Protein AF-A0A9Q3L2T3-F1 (afdb_monomer_lite)

Organism: NCBI:txid1389203

Sequence (108 aa):
MEDLSILNITDQLRILKDHVSERTKNTNQLATHLAKSHSERQKLKNEIIANVELIHKNYEPHMPRHSTPLTEEKRSVKGSLTPFLGENVISEKDIPKLEEWPTFSGEG

Radius of gyration: 31.83 Å; chains: 1; bounding box: 50×40×93 Å

Foldseek 3Di:
DVVVVVVVVVVVVVVVVVVVVVVVVVVVVVVVVVVVVVVVVVVVVVVVVVVVVVCCVVCVVVPPPPPPPPDDDPDDDPDDDDDPPDDDPCPPVNPPPPDPDPPPPPPD

Structure (mmCIF, N/CA/C/O backbone):
data_AF-A0A9Q3L2T3-F1
#
_entry.id   AF-A0A9Q3L2T3-F1
#
loop_
_atom_site.group_PDB
_atom_site.id
_atom_site.type_symbol
_atom_site.label_atom_id
_atom_site.label_alt_id
_atom_site.label_comp_id
_atom_site.label_asym_id
_atom_site.label_entity_id
_atom_site.label_seq_id
_atom_site.pdbx_PDB_ins_code
_atom_site.Cartn_x
_atom_site.Cartn_y
_atom_site.Cartn_z
_atom_site.occupancy
_atom_site.B_iso_or_equiv
_atom_site.auth_seq_id
_atom_site.auth_comp_id
_atom_site.auth_asym_id
_atom_site.auth_atom_id
_atom_site.pdbx_PDB_model_num
ATOM 1 N N . MET A 1 1 ? 24.613 -0.338 -40.074 1.00 62.22 1 MET A N 1
ATOM 2 C CA . MET A 1 1 ? 24.278 -1.528 -39.252 1.00 62.22 1 MET A CA 1
ATOM 3 C C . MET A 1 1 ? 24.339 -1.180 -37.768 1.00 62.22 1 MET A C 1
ATOM 5 O O . MET A 1 1 ? 23.381 -1.473 -37.072 1.00 62.22 1 MET A O 1
ATOM 9 N N . GLU A 1 2 ? 25.383 -0.487 -37.304 1.00 67.00 2 GLU A N 1
ATOM 10 C CA . GLU A 1 2 ? 25.540 -0.070 -35.896 1.00 67.00 2 GLU A CA 1
ATOM 11 C C . GLU A 1 2 ? 24.449 0.910 -35.403 1.00 67.00 2 GLU A C 1
ATOM 13 O O . GLU A 1 2 ? 23.918 0.738 -34.305 1.00 67.00 2 GLU A O 1
ATOM 18 N N . ASP A 1 3 ? 23.999 1.851 -36.241 1.00 68.75 3 ASP A N 1
ATOM 19 C CA . ASP A 1 3 ? 22.948 2.815 -35.855 1.00 68.75 3 ASP A CA 1
ATOM 20 C C . ASP A 1 3 ? 21.589 2.157 -35.539 1.00 68.75 3 ASP A C 1
ATOM 22 O O . ASP A 1 3 ? 20.895 2.566 -34.609 1.00 68.75 3 ASP A O 1
ATOM 26 N N . LEU A 1 4 ? 21.221 1.087 -36.259 1.00 73.25 4 LEU A N 1
ATOM 27 C CA . LEU A 1 4 ? 19.979 0.333 -36.017 1.00 73.25 4 LEU A CA 1
ATOM 28 C C . LEU A 1 4 ? 20.015 -0.408 -34.672 1.00 73.25 4 LEU A C 1
ATOM 30 O O . LEU A 1 4 ? 19.002 -0.469 -33.976 1.00 73.25 4 LEU A O 1
ATOM 34 N N . SER A 1 5 ? 21.179 -0.939 -34.278 1.00 79.19 5 SER A N 1
ATOM 35 C CA . SER A 1 5 ? 21.343 -1.578 -32.967 1.00 79.19 5 SER A CA 1
ATOM 36 C C . SER A 1 5 ? 21.265 -0.581 -31.810 1.00 79.19 5 SER A C 1
ATOM 38 O O . SER A 1 5 ? 20.658 -0.895 -30.788 1.00 79.19 5 SER A O 1
ATOM 40 N N . ILE A 1 6 ? 21.804 0.633 -31.976 1.00 80.44 6 ILE A N 1
ATOM 41 C CA . ILE A 1 6 ? 21.750 1.685 -30.948 1.00 80.44 6 ILE A CA 1
ATOM 42 C C . ILE A 1 6 ? 20.315 2.192 -30.758 1.00 80.44 6 ILE A C 1
ATOM 44 O O . ILE A 1 6 ? 19.865 2.355 -29.621 1.00 80.44 6 ILE A O 1
ATOM 48 N N . LEU A 1 7 ? 19.569 2.388 -31.850 1.00 85.00 7 LEU A N 1
ATOM 49 C CA . LEU A 1 7 ? 18.156 2.772 -31.786 1.00 85.00 7 LEU A CA 1
ATOM 50 C C . LEU A 1 7 ? 17.318 1.717 -31.045 1.00 85.00 7 LEU A C 1
ATOM 52 O O . LEU A 1 7 ? 16.581 2.061 -30.123 1.00 85.00 7 LEU A O 1
ATOM 56 N N . ASN A 1 8 ? 17.512 0.431 -31.352 1.00 91.50 8 ASN A N 1
ATOM 57 C CA . ASN A 1 8 ? 16.786 -0.660 -30.697 1.00 91.50 8 ASN A CA 1
ATOM 58 C C . ASN A 1 8 ? 17.088 -0.764 -29.189 1.00 91.50 8 ASN A C 1
ATOM 60 O O . ASN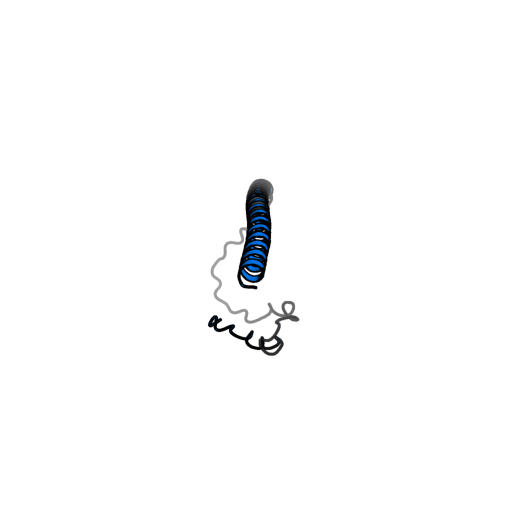 A 1 8 ? 16.174 -0.922 -28.382 1.00 91.50 8 ASN A O 1
ATOM 64 N N . ILE A 1 9 ? 18.357 -0.625 -28.784 1.00 93.19 9 ILE A N 1
ATOM 65 C CA . ILE A 1 9 ? 18.737 -0.620 -27.360 1.00 93.19 9 ILE A CA 1
ATOM 66 C C . ILE A 1 9 ? 18.103 0.575 -26.638 1.00 93.19 9 ILE A C 1
ATOM 68 O O . ILE A 1 9 ? 17.595 0.439 -25.524 1.00 93.19 9 ILE A O 1
ATOM 72 N N . THR A 1 10 ? 18.088 1.745 -27.279 1.00 93.50 10 THR A N 1
ATOM 73 C CA . THR A 1 10 ? 17.498 2.962 -26.705 1.00 93.50 10 THR A CA 1
ATOM 74 C C . THR A 1 10 ? 15.997 2.796 -26.461 1.00 93.50 10 THR A C 1
ATOM 76 O O . THR A 1 10 ? 15.494 3.191 -25.406 1.00 93.50 10 THR A O 1
ATOM 79 N N . ASP A 1 11 ? 15.282 2.171 -27.396 1.00 95.12 11 ASP A N 1
ATOM 80 C CA . ASP A 1 11 ? 13.850 1.911 -27.252 1.00 95.12 11 ASP A CA 1
ATOM 81 C C . ASP A 1 11 ? 13.559 0.862 -26.169 1.00 95.12 11 ASP A C 1
ATOM 83 O O . ASP A 1 11 ? 12.657 1.061 -25.354 1.00 95.12 11 ASP A O 1
ATOM 87 N N . GLN A 1 12 ? 14.368 -0.198 -26.071 1.00 96.25 12 GLN A N 1
ATOM 88 C CA . GLN A 1 12 ? 14.247 -1.193 -24.999 1.00 96.25 12 GLN A CA 1
ATOM 89 C C . GLN A 1 12 ? 14.460 -0.581 -23.607 1.00 96.25 12 GLN A C 1
ATOM 91 O O . GLN A 1 12 ? 13.695 -0.864 -22.684 1.00 96.25 12 GLN A O 1
ATOM 96 N N . LEU A 1 13 ? 15.448 0.307 -23.451 1.00 96.81 13 LEU A N 1
ATOM 97 C CA . LEU A 1 13 ? 15.682 1.018 -22.191 1.00 96.81 13 LEU A CA 1
ATOM 98 C C . LEU A 1 13 ? 14.528 1.961 -21.836 1.00 96.81 13 LEU A C 1
ATOM 100 O O . LEU A 1 13 ? 14.173 2.077 -20.661 1.00 96.81 13 LEU A O 1
ATOM 104 N N . ARG A 1 14 ? 13.912 2.612 -22.831 1.00 96.75 14 ARG A N 1
ATOM 105 C CA . ARG A 1 14 ? 12.726 3.452 -22.615 1.00 96.75 14 ARG A CA 1
ATOM 106 C C . ARG A 1 14 ? 11.550 2.617 -22.110 1.00 96.75 14 ARG A C 1
ATOM 108 O O . ARG A 1 14 ? 10.974 2.958 -21.082 1.00 96.75 14 ARG A O 1
ATOM 115 N N . ILE A 1 15 ? 11.260 1.495 -22.768 1.00 97.12 15 ILE A N 1
ATOM 116 C CA . ILE A 1 15 ? 10.188 0.576 -22.363 1.00 97.12 15 ILE A CA 1
ATOM 117 C C . ILE A 1 15 ? 10.425 0.069 -20.938 1.00 97.12 15 ILE A C 1
ATOM 119 O O . ILE A 1 15 ? 9.502 0.074 -20.122 1.00 97.12 15 ILE A O 1
ATOM 123 N N . LEU A 1 16 ? 11.655 -0.337 -20.613 1.00 97.56 16 LEU A N 1
ATOM 124 C CA . LEU A 1 16 ? 11.998 -0.810 -19.273 1.00 97.56 16 LEU A CA 1
ATOM 125 C C . LEU A 1 16 ? 11.786 0.284 -18.219 1.00 97.56 16 LEU A C 1
ATOM 127 O O . LEU A 1 16 ? 11.207 0.021 -17.165 1.00 97.56 16 LEU A O 1
ATOM 131 N N . LYS A 1 17 ? 12.206 1.519 -18.510 1.00 98.00 17 LYS A N 1
ATOM 132 C CA . LYS A 1 17 ? 11.998 2.670 -17.625 1.00 98.00 17 LYS A CA 1
ATOM 133 C C . LYS A 1 17 ? 10.513 2.920 -17.362 1.00 98.00 17 LYS A C 1
ATOM 135 O O . LYS A 1 17 ? 10.139 3.149 -16.211 1.00 98.00 17 LYS A O 1
ATOM 140 N N . ASP A 1 18 ? 9.677 2.850 -18.392 1.00 97.94 18 ASP A N 1
ATOM 141 C CA . ASP A 1 18 ? 8.234 3.058 -18.256 1.00 97.94 18 ASP A CA 1
ATOM 142 C C . ASP A 1 18 ? 7.597 1.968 -17.381 1.00 97.94 18 ASP A C 1
ATOM 144 O O . ASP A 1 18 ? 6.844 2.283 -16.458 1.00 97.94 18 ASP A O 1
ATOM 148 N N . HIS A 1 19 ? 7.997 0.704 -17.559 1.00 98.00 19 HIS A N 1
ATOM 149 C CA . HIS A 1 19 ? 7.548 -0.403 -16.706 1.00 98.00 19 HIS A CA 1
ATOM 150 C C . HIS A 1 19 ? 7.987 -0.239 -15.245 1.00 98.00 19 HIS A C 1
ATOM 152 O O . HIS A 1 19 ? 7.206 -0.495 -14.326 1.00 98.00 19 HIS A O 1
ATOM 158 N N . VAL A 1 20 ? 9.229 0.190 -15.001 1.00 97.88 20 VAL A N 1
ATOM 159 C CA . VAL A 1 20 ? 9.724 0.465 -13.642 1.00 97.88 20 VAL A CA 1
ATOM 160 C C . VAL A 1 20 ? 8.934 1.608 -13.003 1.00 97.88 20 VAL A C 1
ATOM 162 O O . VAL A 1 20 ? 8.561 1.518 -11.831 1.00 97.88 20 VAL A O 1
ATOM 165 N N . SER A 1 21 ? 8.629 2.657 -13.768 1.00 98.06 21 SER A N 1
ATOM 166 C CA . SER A 1 21 ? 7.814 3.786 -13.313 1.00 98.06 21 SER A CA 1
ATOM 167 C C . SER A 1 21 ? 6.398 3.343 -12.930 1.00 98.06 21 SER A C 1
ATOM 169 O O . SER A 1 21 ? 5.917 3.663 -11.840 1.00 98.06 21 SER A O 1
ATOM 171 N N . GLU A 1 22 ? 5.753 2.530 -13.769 1.00 98.31 22 GLU A N 1
ATOM 172 C CA . GLU A 1 22 ? 4.421 1.989 -13.495 1.00 98.31 22 GLU A CA 1
ATOM 173 C C . GLU A 1 22 ? 4.414 1.088 -12.255 1.00 98.31 22 GLU A C 1
ATOM 175 O O . GLU A 1 22 ? 3.584 1.267 -11.360 1.00 98.31 22 GLU A O 1
ATOM 180 N N . ARG A 1 23 ? 5.387 0.176 -12.133 1.00 98.00 23 ARG A N 1
ATOM 181 C CA . ARG A 1 23 ? 5.529 -0.660 -10.932 1.00 98.00 23 ARG A CA 1
ATOM 182 C C . ARG A 1 23 ? 5.729 0.179 -9.676 1.00 98.00 23 ARG A C 1
ATOM 184 O O . ARG A 1 23 ? 5.079 -0.096 -8.673 1.00 98.00 23 ARG A O 1
ATOM 191 N N . THR A 1 24 ? 6.555 1.222 -9.741 1.00 98.06 24 THR A N 1
ATOM 192 C CA . THR A 1 24 ? 6.795 2.136 -8.611 1.00 98.06 24 THR A CA 1
ATOM 193 C C . THR A 1 24 ? 5.523 2.884 -8.206 1.00 98.06 24 THR A C 1
ATOM 195 O O . THR A 1 24 ? 5.238 3.072 -7.023 1.00 98.06 24 THR A O 1
ATOM 198 N N . LYS A 1 25 ? 4.701 3.294 -9.177 1.00 98.12 25 LYS A N 1
ATOM 199 C CA . LYS A 1 25 ? 3.399 3.907 -8.896 1.00 98.12 25 LYS A CA 1
ATOM 200 C C . LYS A 1 25 ? 2.470 2.924 -8.181 1.00 98.12 25 LYS A C 1
ATOM 202 O O . LYS A 1 25 ? 1.860 3.290 -7.176 1.00 98.12 25 LYS A O 1
ATOM 207 N N . ASN A 1 26 ? 2.407 1.682 -8.654 1.00 98.31 26 ASN A N 1
ATOM 208 C CA . ASN A 1 26 ? 1.554 0.646 -8.075 1.00 98.31 26 ASN A CA 1
ATOM 209 C C . ASN A 1 26 ? 1.996 0.265 -6.652 1.00 98.31 26 ASN A C 1
ATOM 211 O O . ASN A 1 26 ? 1.152 0.129 -5.767 1.00 98.31 26 ASN A O 1
ATOM 215 N N . THR A 1 27 ? 3.304 0.159 -6.386 1.00 97.94 27 THR A N 1
ATOM 216 C CA . THR A 1 27 ? 3.818 -0.112 -5.032 1.00 97.94 27 THR A CA 1
ATOM 217 C C . THR A 1 27 ? 3.503 1.025 -4.064 1.00 97.94 27 THR A C 1
ATOM 219 O O . THR A 1 27 ? 3.096 0.764 -2.934 1.00 97.94 27 THR A O 1
ATOM 222 N N . ASN A 1 28 ? 3.602 2.283 -4.503 1.00 98.19 28 ASN A N 1
ATOM 223 C CA . ASN A 1 28 ? 3.242 3.441 -3.681 1.00 98.19 28 ASN A CA 1
ATOM 224 C C . ASN A 1 28 ? 1.739 3.486 -3.363 1.00 98.19 28 ASN A C 1
ATOM 226 O O . ASN A 1 28 ? 1.343 3.800 -2.236 1.00 98.19 28 ASN A O 1
ATOM 230 N N . GLN A 1 29 ? 0.889 3.133 -4.330 1.00 98.31 29 GLN A N 1
ATOM 231 C CA . GLN A 1 29 ? -0.550 3.001 -4.099 1.00 98.31 29 GLN A CA 1
ATOM 232 C C . GLN A 1 29 ? -0.844 1.888 -3.088 1.00 98.31 29 GLN A C 1
ATOM 234 O O . GLN A 1 29 ? -1.573 2.117 -2.123 1.00 98.31 29 GLN A O 1
ATOM 239 N N . LEU A 1 30 ? -0.224 0.715 -3.246 1.00 98.25 30 LEU A N 1
ATOM 240 C CA . LEU A 1 30 ? -0.374 -0.399 -2.311 1.00 98.25 30 LEU A CA 1
ATOM 241 C C . LEU A 1 30 ? 0.067 -0.021 -0.892 1.00 98.25 30 LEU A C 1
ATOM 243 O O . LEU A 1 30 ? -0.669 -0.270 0.061 1.00 98.25 30 LEU A O 1
ATOM 247 N N . ALA A 1 31 ? 1.221 0.632 -0.743 1.00 97.81 31 ALA A N 1
ATOM 248 C CA . ALA A 1 31 ? 1.706 1.114 0.549 1.00 97.81 31 ALA A CA 1
ATOM 249 C C . ALA A 1 31 ? 0.701 2.072 1.214 1.00 97.81 31 ALA A C 1
ATOM 251 O O . ALA A 1 31 ? 0.431 1.964 2.410 1.00 97.81 31 ALA A O 1
ATOM 252 N N . THR A 1 32 ? 0.082 2.956 0.426 1.00 97.75 32 THR A N 1
ATOM 253 C CA . THR A 1 32 ? -0.960 3.876 0.904 1.00 97.75 32 THR A CA 1
ATOM 254 C C . THR A 1 32 ? -2.202 3.124 1.391 1.00 97.75 32 THR A C 1
ATOM 256 O O . THR A 1 32 ? -2.716 3.402 2.477 1.00 97.75 32 THR A O 1
ATOM 259 N N . HIS A 1 33 ? -2.673 2.135 0.627 1.00 98.06 33 HIS A N 1
ATOM 260 C CA . HIS A 1 33 ? -3.813 1.302 1.014 1.00 98.06 33 HIS A CA 1
ATOM 261 C C . HIS A 1 33 ? -3.534 0.489 2.283 1.00 98.06 33 HIS A C 1
ATOM 263 O O . HIS A 1 33 ? -4.391 0.428 3.167 1.00 98.06 33 HIS A O 1
ATOM 269 N N . LEU A 1 34 ? -2.333 -0.078 2.410 1.00 98.12 34 LEU A N 1
ATOM 270 C CA . LEU A 1 34 ? -1.905 -0.807 3.605 1.00 98.12 34 LEU A CA 1
ATOM 271 C C . LEU A 1 34 ? -1.853 0.104 4.834 1.00 98.12 34 LEU A C 1
ATOM 273 O O . LEU A 1 34 ? -2.369 -0.269 5.887 1.00 98.12 34 LEU A O 1
ATOM 277 N N . ALA A 1 35 ? -1.303 1.313 4.703 1.00 97.88 35 ALA A N 1
ATOM 278 C CA . ALA A 1 35 ? -1.271 2.287 5.791 1.00 97.88 35 ALA A CA 1
ATOM 279 C C . ALA A 1 35 ? -2.686 2.677 6.253 1.00 97.88 35 ALA A C 1
ATOM 281 O O . ALA A 1 35 ? -2.962 2.702 7.456 1.00 97.88 35 ALA A O 1
ATOM 282 N N . LYS A 1 36 ? -3.607 2.911 5.307 1.00 98.19 36 LYS A N 1
ATOM 283 C CA . LYS A 1 36 ? -5.015 3.201 5.608 1.00 98.19 36 LYS A CA 1
ATOM 284 C C . LYS A 1 36 ? -5.691 2.033 6.330 1.00 98.19 36 LYS A C 1
ATOM 286 O O . LYS A 1 36 ? -6.262 2.233 7.399 1.00 98.19 36 LYS A O 1
ATOM 291 N N . SER A 1 37 ? -5.568 0.818 5.796 1.00 98.06 37 SER A N 1
ATOM 292 C CA . SER A 1 37 ? -6.139 -0.390 6.405 1.00 98.06 37 SER A CA 1
ATOM 293 C C . SER A 1 37 ? -5.589 -0.636 7.814 1.00 98.06 37 SER A C 1
ATOM 295 O O . SER A 1 37 ? -6.340 -0.948 8.739 1.00 98.06 37 SER A O 1
ATOM 297 N N . HIS A 1 38 ? -4.287 -0.417 8.020 1.00 98.00 38 HIS A N 1
ATOM 298 C CA . HIS A 1 38 ? -3.669 -0.529 9.336 1.00 98.00 38 HIS A CA 1
ATOM 299 C C . HIS A 1 38 ? -4.247 0.484 10.337 1.00 98.00 38 HIS A C 1
ATOM 301 O O . HIS A 1 38 ? -4.544 0.120 11.477 1.00 98.00 38 HIS A O 1
ATOM 307 N N . SER A 1 39 ? -4.430 1.739 9.917 1.00 98.00 39 SER A N 1
ATOM 308 C CA . SER A 1 39 ? -5.039 2.788 10.742 1.00 98.00 39 SER A CA 1
ATOM 309 C C . SER A 1 39 ? -6.484 2.451 11.126 1.00 98.00 39 SER A C 1
ATOM 311 O O . SER A 1 39 ? -6.837 2.521 12.304 1.00 98.00 39 SER A O 1
ATOM 313 N N . GLU A 1 40 ? -7.298 2.000 10.168 1.00 97.94 40 GLU A N 1
ATOM 314 C CA . GLU A 1 40 ? -8.685 1.578 10.409 1.00 97.94 40 GLU A CA 1
ATOM 315 C C . GLU A 1 40 ? -8.756 0.397 11.382 1.00 97.94 40 GLU A C 1
ATOM 317 O O . GLU A 1 40 ? -9.520 0.429 12.347 1.00 97.94 40 GLU A O 1
ATOM 322 N N . ARG A 1 41 ? -7.895 -0.611 11.203 1.00 97.75 41 ARG A N 1
ATOM 323 C CA . ARG A 1 41 ? -7.791 -1.750 12.123 1.00 97.75 41 ARG A CA 1
ATOM 324 C C . ARG A 1 41 ? -7.429 -1.307 13.539 1.00 97.75 41 ARG A C 1
ATOM 326 O O . ARG A 1 41 ? -7.996 -1.819 14.502 1.00 97.75 41 ARG A O 1
ATOM 333 N N . GLN A 1 42 ? -6.499 -0.363 13.684 1.00 97.62 42 GLN A N 1
ATOM 334 C CA . GLN A 1 42 ? -6.117 0.158 14.996 1.00 97.62 42 GLN A CA 1
ATOM 335 C C . GLN A 1 42 ? -7.267 0.930 15.652 1.00 97.62 42 GLN A C 1
ATOM 337 O O . GLN A 1 42 ? -7.486 0.789 16.855 1.00 97.62 42 GLN A O 1
ATOM 342 N N . LYS A 1 43 ? -8.027 1.701 14.868 1.00 97.88 43 LYS A N 1
ATOM 343 C CA . LYS A 1 43 ? -9.222 2.398 15.346 1.00 97.88 43 LYS A CA 1
ATOM 344 C C . LYS A 1 43 ? -10.270 1.409 15.861 1.00 97.88 43 LYS A C 1
ATOM 346 O O . LYS A 1 43 ? -10.690 1.533 17.005 1.00 97.88 43 LYS A O 1
ATOM 351 N N . LEU A 1 44 ? -10.603 0.386 15.073 1.00 97.75 44 LEU A N 1
ATOM 352 C CA . LEU A 1 44 ? -11.554 -0.661 15.467 1.00 97.75 44 LEU A CA 1
ATOM 353 C C . LEU A 1 44 ? -11.093 -1.417 16.716 1.00 97.75 44 LEU A C 1
ATOM 355 O O . LEU A 1 44 ? -11.886 -1.665 17.619 1.00 97.75 44 LEU A O 1
ATOM 359 N N . LYS A 1 45 ? -9.798 -1.745 16.812 1.00 97.62 45 LYS A N 1
ATOM 360 C CA . LYS A 1 45 ? -9.228 -2.359 18.018 1.00 97.62 45 LYS A CA 1
ATOM 361 C C . LYS A 1 45 ? -9.471 -1.486 19.252 1.00 97.62 45 LYS A C 1
ATOM 363 O O . LYS A 1 45 ? -9.892 -2.003 20.283 1.00 97.62 45 LYS A O 1
ATOM 368 N N . ASN A 1 46 ? -9.213 -0.185 19.149 1.00 97.12 46 ASN A N 1
ATOM 369 C CA . ASN A 1 46 ? -9.420 0.746 20.255 1.00 97.12 46 ASN A CA 1
ATOM 370 C C . ASN A 1 46 ? -10.910 0.880 20.619 1.00 97.12 46 ASN A C 1
ATOM 372 O O . ASN A 1 46 ? -11.239 0.907 21.800 1.00 97.12 46 ASN A O 1
ATOM 376 N N . GLU A 1 47 ? -11.808 0.908 19.629 1.00 97.25 47 GLU A N 1
ATOM 377 C CA . GLU A 1 47 ? -13.262 0.918 19.850 1.00 97.25 47 GLU A CA 1
ATOM 378 C C . GLU A 1 47 ? -13.738 -0.350 20.576 1.00 97.25 47 GLU A C 1
ATOM 380 O O . GLU A 1 47 ? -14.516 -0.262 21.523 1.00 97.25 47 GLU A O 1
ATOM 385 N N . ILE A 1 48 ? -13.228 -1.527 20.197 1.00 96.75 48 ILE A N 1
ATOM 386 C CA . ILE A 1 48 ? -13.539 -2.791 20.879 1.00 96.75 48 ILE A CA 1
ATOM 387 C C . ILE A 1 48 ? -13.067 -2.752 22.335 1.00 96.75 48 ILE A C 1
ATOM 389 O O . ILE A 1 48 ? -13.834 -3.118 23.220 1.00 96.75 48 ILE A O 1
ATOM 393 N N . ILE A 1 49 ? -11.839 -2.291 22.597 1.00 95.62 49 ILE A N 1
ATOM 394 C CA . ILE A 1 49 ? -11.311 -2.168 23.965 1.00 95.62 49 ILE A CA 1
ATOM 395 C C . ILE A 1 49 ? -12.205 -1.243 24.798 1.00 95.62 49 ILE A C 1
ATOM 397 O O . ILE A 1 49 ? -12.639 -1.633 25.879 1.00 95.62 49 ILE A O 1
ATOM 401 N N . ALA A 1 50 ? -12.555 -0.069 24.267 1.00 94.31 50 ALA A N 1
ATOM 402 C CA . ALA A 1 50 ? -13.436 0.876 24.948 1.00 94.31 50 ALA A CA 1
ATOM 403 C C . ALA A 1 50 ? -14.822 0.273 25.241 1.00 94.31 50 ALA A C 1
ATOM 405 O O . ALA A 1 50 ? -15.362 0.456 26.332 1.00 94.31 50 ALA A O 1
ATOM 406 N N . ASN A 1 51 ? -15.383 -0.491 24.301 1.00 94.75 51 ASN A N 1
ATOM 407 C CA . ASN A 1 51 ? -16.662 -1.173 24.494 1.00 94.75 51 ASN A CA 1
ATOM 408 C C . ASN A 1 51 ? -16.574 -2.272 25.560 1.00 94.75 51 ASN A C 1
ATOM 410 O O . ASN A 1 51 ? -17.476 -2.388 26.387 1.00 94.75 51 ASN A O 1
ATOM 414 N N . VAL A 1 52 ? -15.495 -3.058 25.580 1.00 93.75 52 VAL A N 1
ATOM 415 C CA . VAL A 1 52 ? -15.266 -4.081 26.612 1.00 93.75 52 VAL A CA 1
ATOM 416 C C . VAL A 1 52 ? -15.136 -3.438 27.993 1.00 93.75 52 VAL A C 1
ATOM 418 O O . VAL A 1 52 ? -15.755 -3.914 28.941 1.00 93.75 52 VAL A O 1
ATOM 421 N N . GLU A 1 53 ? -14.401 -2.332 28.115 1.00 92.19 53 GLU A N 1
ATOM 422 C CA . GLU A 1 53 ? -14.292 -1.578 29.369 1.00 92.19 53 GLU A CA 1
ATOM 423 C C . GLU A 1 53 ? -15.642 -1.012 29.826 1.00 92.19 53 GLU A C 1
ATOM 425 O O . GLU A 1 53 ? -15.956 -1.039 31.017 1.00 92.19 53 GLU A O 1
ATOM 430 N N . LEU A 1 54 ? -16.459 -0.517 28.892 1.00 93.00 54 LEU A N 1
ATOM 431 C CA . LEU A 1 54 ? -17.802 -0.021 29.186 1.00 93.00 54 LEU A CA 1
ATOM 432 C C . LEU A 1 54 ? -18.712 -1.144 29.697 1.00 93.00 54 LEU A C 1
ATOM 434 O O . LEU A 1 54 ? -19.405 -0.964 30.697 1.00 93.00 54 LEU A O 1
ATOM 438 N N . ILE A 1 55 ? -18.685 -2.309 29.044 1.00 90.62 55 ILE A N 1
ATOM 439 C CA . ILE A 1 55 ? -19.403 -3.504 29.499 1.00 90.62 55 ILE A CA 1
ATOM 440 C C . ILE A 1 55 ? -18.909 -3.887 30.895 1.00 90.62 55 ILE A C 1
ATOM 442 O O . ILE A 1 55 ? -19.725 -4.033 31.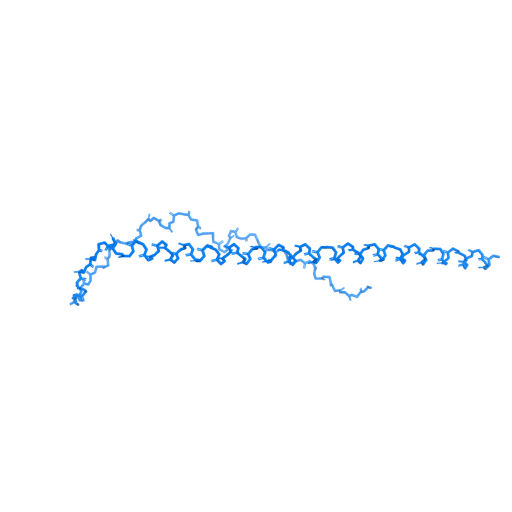797 1.00 90.62 55 ILE A O 1
ATOM 446 N N . HIS A 1 56 ? -17.598 -3.976 31.121 1.00 85.19 56 HIS A N 1
ATOM 447 C CA . HIS A 1 56 ? -17.064 -4.311 32.440 1.00 85.19 56 HIS A CA 1
ATOM 448 C C . HIS A 1 56 ? -17.608 -3.368 33.519 1.00 85.19 56 HIS A C 1
ATOM 450 O O . HIS A 1 56 ? -18.206 -3.834 34.481 1.00 85.19 56 HIS A O 1
ATOM 456 N N . LYS A 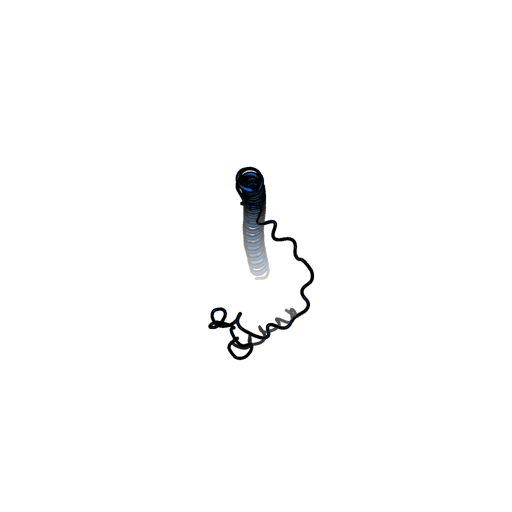1 57 ? -17.528 -2.046 33.317 1.00 86.25 57 LYS A N 1
ATOM 457 C CA . LYS A 1 57 ? -18.049 -1.050 34.272 1.00 86.25 57 LYS A CA 1
ATOM 458 C C . LYS A 1 57 ? -19.553 -1.162 34.523 1.00 86.25 57 LYS A C 1
ATOM 460 O O . LYS A 1 57 ? -19.994 -0.939 35.645 1.00 86.25 57 LYS A O 1
ATOM 465 N N . ASN A 1 58 ? -20.336 -1.491 33.497 1.00 83.50 58 ASN A N 1
ATOM 466 C CA . ASN A 1 58 ? -21.791 -1.599 33.614 1.00 83.50 58 ASN A CA 1
ATOM 467 C C . ASN A 1 58 ? -22.239 -2.916 34.262 1.00 83.50 58 ASN A C 1
ATOM 469 O O . ASN A 1 58 ? -23.274 -2.941 34.920 1.00 83.50 58 ASN A O 1
ATOM 473 N N . TYR A 1 59 ? -21.486 -4.003 34.083 1.00 75.62 59 TYR A N 1
ATOM 474 C CA . TYR A 1 59 ? -21.859 -5.338 34.563 1.00 75.62 59 TYR A CA 1
ATOM 475 C C . TYR A 1 59 ? -21.170 -5.742 35.876 1.00 75.62 59 TYR A C 1
ATOM 477 O O . TYR A 1 59 ? -21.723 -6.550 36.617 1.00 75.62 59 TYR A O 1
ATOM 485 N N . GLU A 1 60 ? -20.020 -5.165 36.222 1.00 67.31 60 GLU A N 1
ATOM 486 C CA . GLU A 1 60 ? -19.323 -5.380 37.500 1.00 67.31 60 GLU A CA 1
ATOM 487 C C . GLU A 1 60 ? -20.192 -5.089 38.751 1.00 67.31 60 GLU A C 1
ATOM 489 O O . GLU A 1 60 ? -20.118 -5.866 39.705 1.00 67.31 60 GLU A O 1
ATOM 494 N N . PRO A 1 61 ? -21.099 -4.085 38.767 1.00 65.56 61 PRO A N 1
ATOM 495 C CA . PRO A 1 61 ? -22.043 -3.876 39.871 1.00 65.56 61 PRO A CA 1
ATOM 496 C C . PRO A 1 61 ? -23.127 -4.960 39.987 1.00 65.56 61 PRO A C 1
ATOM 498 O O . PRO A 1 61 ? -23.755 -5.090 41.037 1.00 65.56 61 PRO A O 1
ATOM 501 N N . HIS A 1 62 ? -23.373 -5.712 38.909 1.00 65.00 62 HIS A N 1
ATOM 502 C CA . HIS A 1 62 ? -24.417 -6.738 38.808 1.00 65.00 62 HIS A CA 1
ATOM 503 C C . HIS A 1 62 ? -23.863 -8.168 38.858 1.00 65.00 62 HIS A C 1
ATOM 505 O O . HIS A 1 62 ? -24.637 -9.125 38.869 1.00 65.00 62 HIS A O 1
ATOM 511 N N . MET A 1 63 ? -22.538 -8.325 38.925 1.00 54.81 63 MET A N 1
ATOM 512 C CA . MET A 1 63 ? -21.904 -9.601 39.228 1.00 54.81 63 MET A CA 1
ATOM 513 C C . MET A 1 63 ? -22.216 -9.960 40.688 1.00 54.81 63 MET A C 1
ATOM 515 O O . MET A 1 63 ? -21.854 -9.198 41.592 1.00 54.81 63 MET A O 1
ATOM 519 N N . PRO A 1 64 ? -22.884 -11.097 40.967 1.00 63.47 64 PRO A N 1
ATOM 520 C CA . PRO A 1 64 ? -23.053 -11.550 42.336 1.00 63.47 64 PRO A CA 1
ATOM 521 C C . PRO A 1 64 ? -21.663 -11.720 42.942 1.00 63.47 64 PRO A C 1
ATOM 523 O O . PRO A 1 64 ? -20.847 -12.506 42.457 1.00 63.47 64 PRO A O 1
ATOM 526 N N . ARG A 1 65 ? -21.376 -10.963 44.006 1.00 60.41 65 ARG A N 1
ATOM 527 C CA . ARG A 1 65 ? -20.199 -11.196 44.840 1.00 60.41 65 ARG A CA 1
ATOM 528 C C . ARG A 1 65 ? -20.379 -12.566 45.487 1.00 60.41 65 ARG A C 1
ATOM 530 O O . ARG A 1 65 ? -20.906 -12.667 46.589 1.00 60.41 65 ARG A O 1
ATOM 537 N N . HIS A 1 66 ? -19.953 -13.629 44.812 1.00 52.59 66 HIS A N 1
ATOM 538 C CA . HIS A 1 66 ? -19.690 -14.909 45.451 1.00 52.59 66 HIS A CA 1
ATOM 539 C C . HIS A 1 66 ? -18.446 -14.737 46.327 1.00 52.59 66 HIS A C 1
ATOM 541 O O . HIS A 1 66 ? -17.356 -15.206 46.020 1.00 52.59 66 HIS A O 1
ATOM 547 N N . SER A 1 67 ? -18.603 -14.010 47.431 1.00 51.47 67 SER A N 1
ATOM 548 C CA . SER A 1 67 ? -17.663 -14.016 48.538 1.00 51.47 67 SER A CA 1
ATOM 549 C C . SER A 1 67 ? -17.858 -15.319 49.305 1.00 51.47 67 SER A C 1
ATOM 551 O O . SER A 1 67 ? -18.397 -15.329 50.408 1.00 51.47 67 SER A O 1
ATOM 553 N N . THR A 1 68 ? -17.453 -16.440 48.718 1.00 56.31 68 THR A N 1
ATOM 554 C CA . THR A 1 68 ? -16.941 -17.534 49.539 1.00 56.31 68 THR A CA 1
ATOM 555 C C . THR A 1 68 ? -15.508 -17.148 49.877 1.00 56.31 68 THR A C 1
ATOM 557 O O . THR A 1 68 ? -14.678 -17.090 48.966 1.00 56.31 68 THR A O 1
ATOM 560 N N . PRO A 1 69 ? -15.196 -16.820 51.143 1.00 48.84 69 PRO A N 1
ATOM 561 C CA . PRO A 1 69 ? -13.810 -16.678 51.538 1.00 48.84 69 PRO A CA 1
ATOM 562 C C . PRO A 1 69 ? -13.151 -18.030 51.272 1.00 48.84 69 PRO A C 1
ATOM 564 O O . PRO A 1 69 ? -13.631 -19.052 51.768 1.00 48.84 69 PRO A O 1
ATOM 567 N N . LEU A 1 70 ? -12.078 -18.037 50.479 1.00 52.53 70 LEU A N 1
ATOM 568 C CA . LEU A 1 70 ? -11.144 -19.157 50.398 1.00 52.53 70 LEU A CA 1
ATOM 569 C C . LEU A 1 70 ? -10.497 -19.304 51.779 1.00 52.53 70 LEU A C 1
ATOM 571 O O . LEU A 1 70 ? -9.404 -18.812 52.038 1.00 52.53 70 LEU A O 1
ATOM 575 N N . THR A 1 71 ? -11.236 -19.913 52.698 1.00 51.22 71 THR A N 1
ATOM 576 C CA . THR A 1 71 ? -10.683 -20.465 53.920 1.00 51.22 71 THR A CA 1
ATOM 577 C C . THR A 1 71 ? -9.866 -21.675 53.500 1.00 51.22 71 THR A C 1
ATOM 579 O O . THR A 1 71 ? -10.320 -22.532 52.743 1.00 51.22 71 THR A O 1
ATOM 582 N N . GLU A 1 72 ? -8.606 -21.667 53.920 1.00 51.22 72 GLU A N 1
ATOM 583 C CA . GLU A 1 72 ? -7.642 -22.733 53.710 1.00 51.22 72 GLU A CA 1
ATOM 584 C C . GLU A 1 72 ? -8.181 -24.067 54.244 1.00 51.22 72 GLU A C 1
ATOM 586 O O . GLU A 1 72 ? -7.984 -24.408 55.406 1.00 51.22 72 GLU A O 1
ATOM 591 N N . GLU A 1 73 ? -8.788 -24.883 53.389 1.00 46.09 73 GLU A N 1
ATOM 592 C CA . GLU A 1 73 ? -8.838 -26.324 53.614 1.00 46.09 73 GLU A CA 1
ATOM 593 C C . GLU A 1 73 ? -7.923 -27.018 52.613 1.00 46.09 73 GLU A C 1
ATOM 595 O O . GLU A 1 73 ? -8.289 -27.438 51.515 1.00 46.09 73 GLU A O 1
ATOM 600 N N . LYS A 1 74 ? -6.668 -27.168 53.045 1.00 57.28 74 LYS A N 1
ATOM 601 C CA . LYS A 1 74 ? -5.785 -28.220 52.556 1.00 57.28 74 LYS A CA 1
ATOM 602 C C . LYS A 1 74 ? -6.476 -29.567 52.779 1.00 57.28 74 LYS A C 1
ATOM 604 O O . LYS A 1 74 ? -6.315 -30.143 53.850 1.00 57.28 74 LYS A O 1
ATOM 609 N N . ARG A 1 75 ? -7.194 -30.100 51.787 1.00 54.84 75 ARG A N 1
ATOM 610 C CA . ARG A 1 75 ? -7.482 -31.542 51.667 1.00 54.84 75 ARG A CA 1
ATOM 611 C C . ARG A 1 75 ? -7.951 -31.905 50.256 1.00 54.84 75 ARG A C 1
ATOM 613 O O . ARG A 1 75 ? -9.105 -31.759 49.896 1.00 54.84 75 ARG A O 1
ATOM 620 N N . SER A 1 76 ? -6.989 -32.418 49.488 1.00 61.81 76 SER A N 1
ATOM 621 C CA . SER A 1 76 ? -7.127 -33.556 48.571 1.00 61.81 76 SER A CA 1
ATOM 622 C C . SER A 1 76 ? -8.481 -33.740 47.871 1.00 61.81 76 SER A C 1
ATOM 624 O O . SER A 1 76 ? -9.321 -34.498 48.348 1.00 61.81 76 SER A O 1
ATOM 626 N N . VAL A 1 77 ? -8.602 -33.221 46.647 1.00 50.47 77 VAL A N 1
ATOM 627 C CA . VAL A 1 77 ? -9.498 -33.803 45.637 1.00 50.47 77 VAL A CA 1
ATOM 628 C C . VAL A 1 77 ? -8.726 -33.943 44.324 1.00 50.47 77 VAL A C 1
ATOM 630 O O . VAL A 1 77 ? -8.793 -33.114 43.423 1.00 50.47 77 VAL A O 1
ATOM 633 N N . LYS A 1 78 ? -7.936 -35.020 44.227 1.00 55.75 78 LYS A N 1
ATOM 634 C CA . LYS A 1 78 ? -7.611 -35.631 42.934 1.00 55.75 78 LYS A CA 1
ATOM 635 C C . LYS A 1 78 ? -8.916 -36.224 42.398 1.00 55.75 78 LYS A C 1
ATOM 637 O O . LYS A 1 78 ? -9.275 -37.334 42.774 1.00 55.75 78 LYS A O 1
ATOM 642 N N . GLY A 1 79 ? -9.641 -35.481 41.572 1.00 57.50 79 GLY A N 1
ATOM 643 C CA . GLY A 1 79 ? -10.849 -35.990 40.932 1.00 57.50 79 GLY A CA 1
ATOM 644 C C . GLY A 1 79 ? -11.632 -34.908 40.199 1.00 57.50 79 GLY A C 1
ATOM 645 O O . GLY A 1 79 ? -12.088 -33.960 40.816 1.00 57.50 79 GLY A O 1
ATOM 646 N N . SER A 1 80 ? -11.793 -35.111 38.892 1.00 60.44 80 SER A N 1
ATOM 647 C CA . SER A 1 80 ? -12.728 -34.444 37.974 1.00 60.44 80 SER A CA 1
ATOM 648 C C . SER A 1 80 ? -12.492 -32.969 37.616 1.00 60.44 80 SER A C 1
ATOM 650 O O . SER A 1 80 ? -13.159 -32.072 38.123 1.00 60.44 80 SER A O 1
ATOM 652 N N . LEU A 1 81 ? -11.639 -32.739 36.611 1.00 52.22 81 LEU A N 1
ATOM 653 C CA . LEU A 1 81 ? -11.865 -31.671 35.623 1.00 52.22 81 LEU A CA 1
ATOM 654 C C . LEU A 1 81 ? -11.166 -31.961 34.284 1.00 52.22 81 LEU A C 1
ATOM 656 O O . LEU A 1 81 ? -10.492 -31.120 33.707 1.00 52.22 81 LEU A O 1
ATOM 660 N N . THR A 1 82 ? -11.354 -33.174 33.771 1.00 59.09 82 THR A N 1
ATOM 661 C CA . THR A 1 82 ? -11.180 -33.499 32.348 1.00 59.09 82 THR A CA 1
ATOM 662 C C . THR A 1 82 ? -12.244 -34.538 31.999 1.00 59.09 82 THR A C 1
ATOM 664 O O . THR A 1 82 ? -12.218 -35.634 32.560 1.00 59.09 82 THR A O 1
ATOM 667 N N . PRO A 1 83 ? -13.268 -34.166 31.202 1.00 51.66 83 PRO A N 1
ATOM 668 C CA . PRO A 1 83 ? -13.327 -34.769 29.867 1.00 51.66 83 PRO A CA 1
ATOM 669 C C . PRO A 1 83 ? -14.034 -33.915 28.781 1.00 51.66 83 PRO A C 1
ATOM 671 O O . PRO A 1 83 ? -14.779 -34.470 27.986 1.00 51.66 83 PRO A O 1
ATOM 674 N N . PHE A 1 84 ? -13.833 -32.590 28.702 1.00 51.59 84 PHE A N 1
ATOM 675 C CA . PHE A 1 84 ? -14.404 -31.787 27.589 1.00 51.59 84 PHE A CA 1
ATOM 676 C C . PHE A 1 84 ? -13.408 -30.845 26.886 1.00 51.59 84 PHE A C 1
ATOM 678 O O . PHE A 1 84 ? -13.798 -29.868 26.258 1.00 51.59 84 PHE A O 1
ATOM 685 N N . LEU A 1 85 ? -12.111 -31.157 26.961 1.00 49.78 85 LEU A N 1
ATOM 686 C CA . LEU A 1 85 ? -11.035 -30.492 26.203 1.00 49.78 85 LEU A CA 1
ATOM 687 C C . LEU A 1 85 ? -10.214 -31.507 25.378 1.00 49.78 85 LEU A C 1
ATOM 689 O O . LEU A 1 85 ? -9.000 -31.409 25.251 1.00 49.78 85 LEU A O 1
ATOM 693 N N . GLY A 1 86 ? -10.898 -32.504 24.823 1.00 49.00 86 GLY A N 1
ATOM 694 C CA . GLY A 1 86 ? -10.447 -33.330 23.702 1.00 49.00 86 GLY A CA 1
ATOM 695 C C . GLY A 1 86 ? -11.697 -33.575 22.861 1.00 49.00 86 GLY A C 1
ATOM 696 O O . GLY A 1 86 ? -12.724 -33.932 23.418 1.00 49.00 86 GLY A O 1
ATOM 697 N N . GLU A 1 87 ? -11.745 -33.266 21.576 1.00 55.44 87 GLU A N 1
ATOM 698 C CA . GLU A 1 87 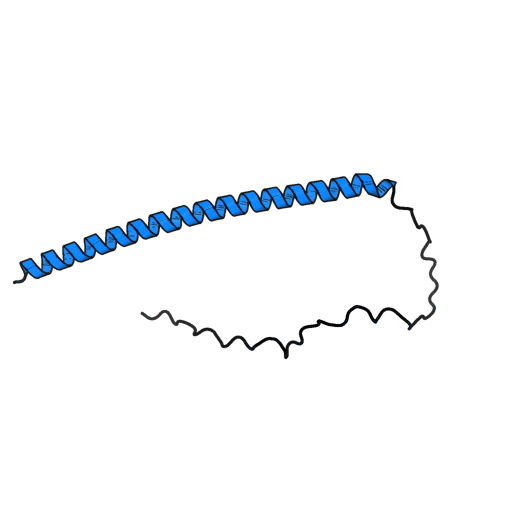? -10.757 -33.579 20.553 1.00 55.44 87 GLU A CA 1
ATOM 699 C C . GLU A 1 87 ? -10.507 -32.354 19.667 1.00 55.44 87 GLU A C 1
ATOM 701 O O . GLU A 1 87 ? -11.435 -31.788 19.098 1.00 55.44 87 GLU A O 1
ATOM 706 N N . ASN A 1 88 ? -9.252 -31.904 19.636 1.00 54.75 88 ASN A N 1
ATOM 707 C CA . ASN A 1 88 ? -8.525 -31.379 18.469 1.00 54.75 88 ASN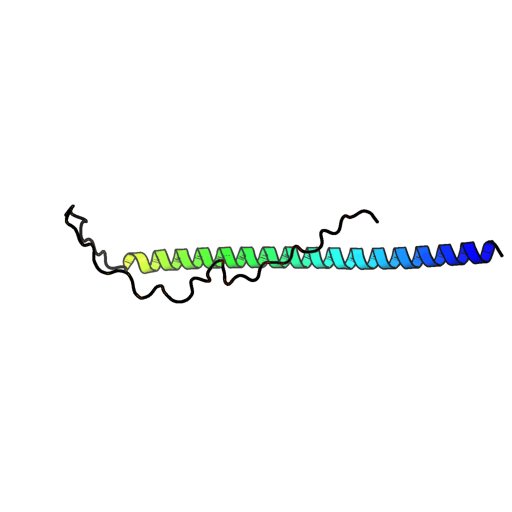 A CA 1
ATOM 708 C C . ASN A 1 88 ? -7.230 -30.725 18.969 1.00 54.75 88 ASN A C 1
ATOM 710 O O . ASN A 1 88 ? -6.913 -29.574 18.674 1.00 54.75 88 ASN A O 1
ATOM 714 N N . VAL A 1 89 ? -6.465 -31.480 19.761 1.00 57.00 89 VAL A N 1
ATOM 715 C CA . VAL A 1 89 ? -5.033 -31.224 19.881 1.00 57.00 89 VAL A CA 1
ATOM 716 C C . VAL A 1 89 ? -4.446 -31.787 18.594 1.00 57.00 89 VAL A C 1
ATOM 718 O O . VAL A 1 89 ? -4.240 -32.993 18.499 1.00 57.00 89 VAL A O 1
ATOM 721 N N . ILE A 1 90 ? -4.273 -30.936 17.579 1.00 53.97 90 ILE A N 1
ATOM 722 C CA . ILE A 1 90 ? -3.494 -31.294 16.388 1.00 53.97 90 ILE A CA 1
ATOM 723 C C . ILE A 1 90 ? -2.132 -31.739 16.915 1.00 53.97 90 ILE A C 1
ATOM 725 O O . ILE A 1 90 ? -1.424 -30.957 17.555 1.00 53.97 90 ILE A O 1
ATOM 729 N N . SER A 1 91 ? -1.808 -33.018 16.737 1.00 59.03 91 SER A N 1
ATOM 730 C CA . SER A 1 91 ? -0.502 -33.528 17.120 1.00 59.03 91 SER A CA 1
ATOM 731 C C . SER A 1 91 ? 0.539 -32.867 16.223 1.00 59.03 91 SER A C 1
ATOM 733 O O . SER A 1 91 ? 0.300 -32.669 15.036 1.00 59.03 91 SER A O 1
ATOM 735 N N . GLU A 1 92 ? 1.739 -32.602 16.736 1.00 54.72 92 GLU A N 1
ATOM 736 C CA . GLU A 1 92 ? 2.899 -32.22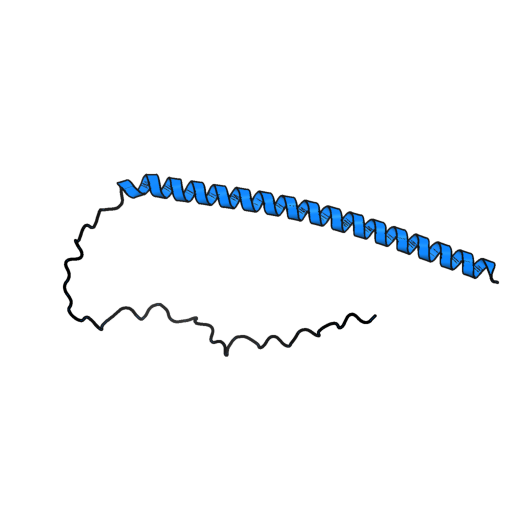9 15.907 1.00 54.72 92 GLU A CA 1
ATOM 737 C C . GLU A 1 92 ? 3.172 -33.246 14.776 1.00 54.72 92 GLU A C 1
ATOM 739 O O . GLU A 1 92 ? 3.852 -32.935 13.803 1.00 54.72 92 GLU A O 1
ATOM 744 N N . LYS A 1 93 ? 2.610 -34.460 14.883 1.00 59.06 93 LYS A N 1
ATOM 745 C CA . LYS A 1 93 ? 2.631 -35.505 13.851 1.00 59.06 93 LYS A CA 1
ATOM 746 C C . LYS A 1 93 ? 1.624 -35.303 12.707 1.00 59.06 93 LYS A C 1
ATOM 748 O O . LYS A 1 93 ? 1.825 -35.907 11.658 1.00 59.06 93 LYS A O 1
ATOM 753 N N . ASP A 1 94 ? 0.590 -34.480 12.895 1.00 59.03 94 ASP A N 1
ATOM 754 C CA . ASP A 1 94 ? -0.457 -34.176 11.902 1.00 59.03 94 ASP A CA 1
ATOM 755 C C . ASP A 1 94 ? -0.168 -32.891 11.107 1.00 59.03 94 ASP A C 1
ATOM 757 O O . ASP A 1 94 ? -0.869 -32.569 10.148 1.00 59.03 94 ASP A O 1
ATOM 761 N N . ILE A 1 95 ? 0.870 -32.141 11.492 1.00 61.12 95 ILE A N 1
ATOM 762 C CA . ILE A 1 95 ? 1.347 -30.983 10.738 1.00 61.12 95 ILE A CA 1
ATOM 763 C C . ILE A 1 95 ? 2.118 -31.531 9.529 1.00 61.12 95 ILE A C 1
ATOM 765 O O . ILE A 1 95 ? 3.152 -32.181 9.726 1.00 61.12 95 ILE A O 1
ATOM 769 N N . PRO A 1 96 ? 1.669 -31.309 8.277 1.00 64.38 96 PRO A N 1
ATOM 770 C CA . PRO A 1 96 ? 2.489 -31.653 7.126 1.00 64.38 96 PRO A CA 1
ATOM 771 C C . PRO A 1 96 ? 3.820 -30.920 7.280 1.00 64.38 96 PRO A C 1
ATOM 773 O O . PRO A 1 96 ? 3.839 -29.701 7.464 1.00 64.38 96 PRO A O 1
ATOM 776 N N . LYS A 1 97 ? 4.929 -31.672 7.260 1.00 69.56 97 LYS A N 1
ATOM 777 C CA . LYS A 1 97 ? 6.268 -31.081 7.246 1.00 69.56 97 LYS A CA 1
ATOM 778 C C . LYS A 1 97 ? 6.275 -30.064 6.114 1.00 69.56 97 LYS A C 1
ATOM 780 O O . LYS A 1 97 ? 6.074 -30.451 4.964 1.00 69.56 97 LYS A O 1
ATOM 785 N N . LEU A 1 98 ? 6.447 -28.784 6.449 1.00 56.38 98 LEU A N 1
ATOM 786 C CA . LEU A 1 98 ? 6.754 -27.786 5.441 1.00 56.38 98 LEU A CA 1
ATOM 787 C C . LEU A 1 98 ? 8.047 -28.264 4.785 1.00 56.38 98 LEU A C 1
ATOM 789 O O . LEU A 1 98 ? 9.104 -28.222 5.413 1.00 56.38 98 LEU A O 1
ATOM 793 N N . GLU A 1 99 ? 7.938 -28.781 3.561 1.00 70.38 99 GLU A N 1
ATOM 794 C CA . GLU A 1 99 ? 9.079 -28.863 2.663 1.00 70.38 99 GLU A CA 1
ATOM 795 C C . GLU A 1 99 ? 9.746 -27.495 2.696 1.00 70.38 99 GLU A C 1
ATOM 797 O O . GLU A 1 99 ? 9.084 -26.456 2.573 1.00 70.38 99 GLU A O 1
ATOM 802 N N . GLU A 1 100 ? 11.042 -27.511 2.985 1.00 67.12 100 GLU A N 1
ATOM 803 C CA . GLU A 1 100 ? 11.864 -26.319 2.985 1.00 67.12 100 GLU A CA 1
ATOM 804 C C . GLU A 1 100 ? 11.630 -25.622 1.650 1.00 67.12 100 GLU A C 1
ATOM 806 O O . GLU A 1 100 ? 11.899 -26.172 0.580 1.00 67.12 100 GLU A O 1
ATOM 811 N N . TRP A 1 101 ? 11.034 -24.432 1.717 1.00 62.28 101 TRP A N 1
ATOM 812 C CA . TRP A 1 101 ? 10.862 -23.604 0.538 1.00 62.28 101 TRP A CA 1
ATOM 813 C C . TRP A 1 101 ? 12.253 -23.441 -0.068 1.00 62.28 101 TRP A C 1
ATOM 815 O O . TRP A 1 101 ? 13.182 -23.163 0.698 1.00 62.28 101 TRP A O 1
ATOM 825 N N . PRO A 1 102 ? 12.430 -23.629 -1.390 1.00 65.31 102 PRO A N 1
ATOM 826 C CA . PRO A 1 102 ? 13.742 -23.505 -1.998 1.00 65.31 102 PRO A CA 1
ATOM 827 C C . PRO A 1 102 ? 14.314 -22.148 -1.599 1.00 65.31 102 PRO A C 1
ATOM 829 O O . PRO A 1 102 ? 13.750 -21.098 -1.920 1.00 65.31 102 PRO A O 1
ATOM 832 N N . THR A 1 103 ? 15.402 -22.178 -0.832 1.00 66.81 103 THR A N 1
ATOM 833 C CA . THR A 1 103 ? 16.168 -20.994 -0.484 1.00 66.81 103 THR A CA 1
ATOM 834 C C . THR A 1 103 ? 16.714 -20.460 -1.791 1.00 66.81 103 THR A C 1
ATOM 836 O O . THR A 1 103 ? 17.667 -20.990 -2.355 1.00 66.81 103 THR A O 1
ATOM 839 N N . PHE A 1 104 ? 16.052 -19.436 -2.323 1.00 55.06 104 PHE A N 1
ATOM 840 C CA . PHE A 1 104 ? 16.542 -18.724 -3.486 1.00 55.06 104 PHE A CA 1
ATOM 841 C C . PHE A 1 104 ? 17.805 -17.986 -3.036 1.00 55.06 104 PHE A C 1
ATOM 843 O O . PHE A 1 104 ? 17.740 -16.895 -2.467 1.00 55.06 104 PHE A O 1
ATOM 850 N N . SER A 1 105 ? 18.961 -18.630 -3.200 1.00 64.19 105 SER A N 1
ATOM 851 C CA . SER A 1 105 ? 20.259 -17.979 -3.103 1.00 64.19 105 SER A CA 1
ATOM 852 C C . SER A 1 105 ? 20.283 -16.930 -4.203 1.00 64.19 105 SER A C 1
ATOM 854 O O . SER A 1 105 ? 20.376 -17.269 -5.381 1.00 64.19 105 SER A O 1
ATOM 856 N N . GLY A 1 106 ? 20.094 -15.670 -3.819 1.00 60.28 106 GLY A N 1
ATOM 857 C CA . GLY A 1 106 ? 20.136 -14.519 -4.713 1.00 60.28 106 GLY A CA 1
ATOM 858 C C . GLY A 1 106 ? 21.541 -14.266 -5.256 1.00 60.28 106 GLY A C 1
ATOM 859 O O . GLY A 1 106 ? 22.145 -13.251 -4.933 1.00 60.28 106 GLY A O 1
ATOM 860 N N . GLU A 1 107 ? 22.043 -15.187 -6.074 1.00 59.78 107 GLU A N 1
ATOM 861 C CA . GLU A 1 107 ? 23.113 -14.959 -7.039 1.00 59.78 107 GLU A CA 1
ATOM 862 C C . GLU A 1 107 ? 22.497 -15.081 -8.435 1.00 59.78 107 GLU A C 1
ATOM 864 O O . GLU A 1 107 ? 22.236 -16.176 -8.935 1.00 59.78 107 GLU A O 1
ATOM 869 N N . GLY A 1 108 ? 22.196 -13.921 -9.018 1.00 42.03 108 GLY A N 1
ATOM 870 C CA . GLY A 1 108 ? 21.615 -13.755 -10.348 1.00 42.03 108 GLY A CA 1
ATOM 871 C C . GLY A 1 108 ? 21.340 -12.293 -10.634 1.00 42.03 108 GLY A C 1
ATOM 872 O O . GLY A 1 108 ? 20.322 -11.792 -10.109 1.00 42.03 108 GLY A O 1
#

pLDDT: mean 76.92, std 19.31, range [42.03, 98.31]

Secondary structure (DSSP, 8-state):
-HHHHHHHHHHHHHHHHHHHHHHHHHHHHHHHHHHHHHHHHHHHHHHHHHHHHHHHHHHGGGS-------------------SSS-S----TTTS-------------